Protein AF-A0A947YYZ2-F1 (afdb_monomer)

Radius of gyration: 17.42 Å; Cα contacts (8 Å, |Δi|>4): 238; chains: 1; bounding box: 52×30×47 Å

Secondary structure (DSSP, 8-state):
----PPPTTS-TT-B------TTHHHHHHHHHHHHHHTT-B-SSB---B-S-GGGHHHHHHHHHHS-HHHHHHHHHSS-HHHHHHHHHTT----EE-TTS-EE-SS--TTSSS--STT-GGGSS--EEE-TTS-EEEGGGTTSSS--STT-GGGSSPPPBP-B----

Solvent-accessible surface area (backbone atoms only — not comparable to full-atom values): 10103 Å² total; per-residue (Å²): 136,82,83,62,82,75,63,84,85,76,56,82,79,63,46,53,28,44,80,87,53,84,71,67,43,56,32,42,49,47,42,44,52,50,35,52,76,56,60,27,48,47,86,59,50,69,34,73,37,49,96,66,70,48,46,52,60,52,51,21,57,46,57,66,71,51,51,62,67,56,50,47,46,54,77,63,63,82,56,74,67,58,58,48,50,64,52,48,69,77,42,68,40,80,42,75,35,85,88,70,49,73,40,84,47,62,49,53,60,58,71,86,50,76,77,37,98,82,33,53,35,56,70,81,59,67,65,36,76,27,85,88,71,48,75,46,56,42,79,43,38,25,65,84,51,70,72,34,96,80,34,48,36,56,52,90,54,62,63,61,27,47,84,46,60,83,132

Structure (mmCIF, N/CA/C/O backbone):
data_AF-A0A947YYZ2-F1
#
_entry.id   AF-A0A947YYZ2-F1
#
loop_
_atom_site.group_PDB
_atom_site.id
_atom_site.type_symbol
_atom_site.label_atom_id
_atom_site.label_alt_id
_atom_site.label_comp_id
_atom_site.label_asym_id
_atom_site.label_entity_id
_atom_site.label_seq_id
_atom_site.pdbx_PDB_ins_code
_atom_site.Cartn_x
_atom_site.Cartn_y
_atom_site.Cartn_z
_atom_site.occupancy
_atom_site.B_iso_or_equiv
_atom_site.auth_seq_id
_atom_site.auth_comp_id
_atom_site.auth_asym_id
_atom_site.auth_atom_id
_atom_site.pdbx_PDB_model_num
ATOM 1 N N . MET A 1 1 ? -27.523 6.855 19.153 1.00 37.84 1 MET A N 1
ATOM 2 C CA . MET A 1 1 ? -26.202 6.516 18.591 1.00 37.84 1 MET A CA 1
ATOM 3 C C . MET A 1 1 ? -26.013 7.399 17.366 1.00 37.84 1 MET A C 1
ATOM 5 O O . MET A 1 1 ? -26.728 7.208 16.392 1.00 37.84 1 MET A O 1
ATOM 9 N N . MET A 1 2 ? -25.226 8.472 17.473 1.00 34.66 2 MET A N 1
ATOM 10 C CA . MET A 1 2 ? -25.031 9.441 16.383 1.00 34.66 2 MET A CA 1
ATOM 11 C C . MET A 1 2 ? -23.745 9.082 15.647 1.00 34.66 2 MET A C 1
ATOM 13 O O . MET A 1 2 ? -22.663 9.291 16.179 1.00 34.66 2 MET A O 1
ATOM 17 N N . ILE A 1 3 ? -23.875 8.544 14.436 1.00 39.69 3 ILE A N 1
ATOM 18 C CA . ILE A 1 3 ? -22.752 8.374 13.510 1.00 39.69 3 ILE A CA 1
ATOM 19 C C . ILE A 1 3 ? -22.353 9.781 13.054 1.00 39.69 3 ILE A C 1
ATOM 21 O O . ILE A 1 3 ? -23.167 10.488 12.454 1.00 39.69 3 ILE A O 1
ATOM 25 N N . ARG A 1 4 ? -21.140 10.229 13.392 1.00 45.69 4 ARG A N 1
ATOM 26 C CA . ARG A 1 4 ? -20.596 11.499 12.899 1.00 45.69 4 ARG A CA 1
ATOM 27 C C . ARG A 1 4 ? -19.742 11.219 11.669 1.00 45.69 4 ARG A C 1
ATOM 29 O O . ARG A 1 4 ? -18.655 10.673 11.786 1.00 45.69 4 ARG A O 1
ATOM 36 N N . PHE A 1 5 ? -20.239 11.609 10.500 1.00 43.00 5 PHE A N 1
ATOM 37 C CA . PHE A 1 5 ? -19.424 11.696 9.292 1.00 43.00 5 PHE A CA 1
ATOM 38 C C . PHE A 1 5 ? -18.547 12.950 9.415 1.00 43.00 5 PHE A C 1
ATOM 40 O O . PHE A 1 5 ? -19.078 14.057 9.543 1.00 43.00 5 PHE A O 1
ATOM 47 N N . LEU A 1 6 ? -17.223 12.787 9.471 1.00 40.38 6 LEU A N 1
ATOM 48 C CA . LEU A 1 6 ? -16.291 13.917 9.461 1.00 40.38 6 LEU A CA 1
ATOM 49 C C . LEU A 1 6 ? -16.368 14.641 8.110 1.00 40.38 6 LEU A C 1
ATOM 51 O O . LEU A 1 6 ? -16.645 14.034 7.076 1.00 40.38 6 LEU A O 1
ATOM 55 N N . SER A 1 7 ? -16.159 15.959 8.129 1.00 38.50 7 SER A N 1
ATOM 56 C CA . SER A 1 7 ? -16.089 16.758 6.908 1.00 38.50 7 SER A CA 1
ATOM 57 C C . SER A 1 7 ? -14.930 16.278 6.031 1.00 38.50 7 SER A C 1
ATOM 59 O O . SER A 1 7 ? -13.889 15.856 6.533 1.00 38.50 7 SER A O 1
ATOM 61 N N . ALA A 1 8 ? -15.112 16.387 4.714 1.00 37.91 8 ALA A N 1
ATOM 62 C CA . ALA A 1 8 ? -14.229 15.891 3.652 1.00 37.91 8 ALA A CA 1
ATOM 63 C C . ALA A 1 8 ? -12.739 16.308 3.731 1.00 37.91 8 ALA A C 1
ATOM 65 O O . ALA A 1 8 ? -11.938 15.849 2.931 1.00 37.91 8 ALA A O 1
ATOM 66 N N . LEU A 1 9 ? -12.358 17.158 4.688 1.00 33.00 9 LEU A N 1
ATOM 67 C CA . LEU A 1 9 ? -10.995 17.637 4.928 1.00 33.00 9 LEU A CA 1
ATOM 68 C C . LEU A 1 9 ? -10.143 16.714 5.821 1.00 33.00 9 LEU A C 1
ATOM 70 O O . LEU A 1 9 ? -8.933 16.897 5.868 1.00 33.00 9 LEU A O 1
ATOM 74 N N . VAL A 1 10 ? -10.741 15.739 6.519 1.00 41.91 10 VAL A N 1
ATOM 75 C CA . VAL A 1 10 ? -10.019 14.784 7.399 1.00 41.91 10 VAL A CA 1
ATOM 76 C C . VAL A 1 10 ? -9.731 13.447 6.688 1.00 41.91 10 VAL A C 1
ATOM 78 O O . VAL A 1 10 ? -8.985 12.615 7.189 1.00 41.91 10 VAL A O 1
ATOM 81 N N . ILE A 1 11 ? -10.294 13.255 5.490 1.00 40.91 11 ILE A N 1
ATOM 82 C CA . ILE A 1 11 ? -10.249 12.012 4.694 1.00 40.91 11 ILE A CA 1
ATOM 83 C C . ILE A 1 11 ? -8.913 11.851 3.933 1.00 40.91 11 ILE A C 1
ATOM 85 O O . ILE A 1 11 ? -8.695 10.863 3.247 1.00 40.91 11 ILE A O 1
ATOM 89 N N . SER A 1 12 ? -7.969 12.784 4.053 1.00 41.81 12 SER A N 1
ATOM 90 C CA . SER A 1 12 ? -6.846 12.870 3.108 1.00 41.81 12 SER A CA 1
ATOM 91 C C . SER A 1 12 ? -5.711 11.848 3.264 1.00 41.81 12 SER A C 1
ATOM 93 O O . SER A 1 12 ? -4.685 12.045 2.625 1.00 41.81 12 SER A O 1
ATOM 95 N N . ILE A 1 13 ? -5.810 10.788 4.079 1.00 44.69 13 ILE A N 1
ATOM 96 C CA . ILE A 1 13 ? -4.673 9.846 4.225 1.00 44.69 13 ILE A CA 1
ATOM 97 C C . ILE A 1 13 ? -5.056 8.360 4.233 1.00 44.69 13 ILE A C 1
ATOM 99 O O . ILE A 1 13 ? -4.205 7.502 4.432 1.00 44.69 13 ILE A O 1
ATOM 103 N N . ILE A 1 14 ? -6.315 8.014 3.978 1.00 42.38 14 ILE A N 1
ATOM 104 C CA . ILE A 1 14 ? -6.650 6.632 3.630 1.00 42.38 14 ILE A CA 1
ATOM 105 C C . ILE A 1 14 ? -7.642 6.707 2.481 1.00 42.38 14 ILE A C 1
ATOM 107 O O . ILE A 1 14 ? -8.853 6.596 2.670 1.00 42.38 14 ILE A O 1
ATOM 111 N N . PHE A 1 15 ? -7.116 6.964 1.283 1.00 37.69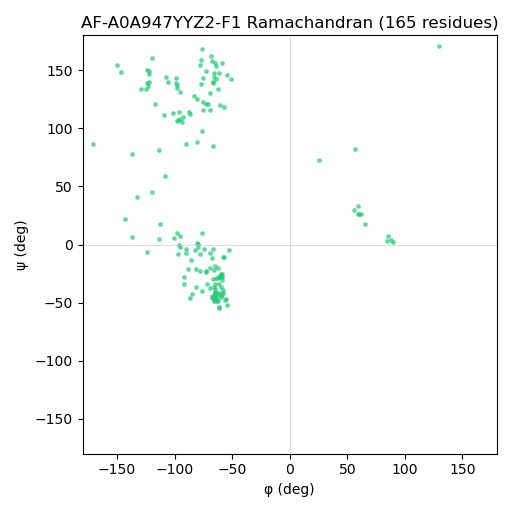 15 PHE A N 1
ATOM 112 C CA . PHE A 1 15 ? -7.830 6.524 0.098 1.00 37.69 15 PHE A CA 1
ATOM 113 C C . PHE A 1 15 ? -7.853 5.001 0.166 1.00 37.69 15 PHE A C 1
ATOM 115 O O . PHE A 1 15 ? -6.940 4.368 0.688 1.00 37.69 15 PHE A O 1
ATOM 122 N N . ILE A 1 16 ? -8.951 4.409 -0.246 1.00 44.16 16 ILE A N 1
ATOM 123 C CA . ILE A 1 16 ? -9.093 2.965 -0.329 1.00 44.16 16 ILE A CA 1
ATOM 124 C C . ILE A 1 16 ? -9.002 2.719 -1.844 1.00 44.16 16 ILE A C 1
ATOM 126 O O . ILE A 1 16 ? -9.399 3.577 -2.625 1.00 44.16 16 ILE A O 1
ATOM 130 N N . SER A 1 17 ? -8.329 1.673 -2.303 1.00 47.53 17 SER A N 1
ATOM 131 C CA . SER A 1 17 ? -8.218 1.301 -3.728 1.00 47.53 17 SER A CA 1
ATOM 132 C C . SER A 1 17 ? -8.073 -0.203 -3.834 1.00 47.53 17 SER A C 1
ATOM 134 O O . SER A 1 17 ? -7.668 -0.840 -2.874 1.00 47.53 17 SER A O 1
ATOM 136 N N . GLY A 1 18 ? -8.465 -0.802 -4.955 1.00 43.75 18 GLY A N 1
ATOM 137 C CA . GLY A 1 18 ? -8.527 -2.257 -5.080 1.00 43.75 18 GLY A CA 1
ATOM 138 C C . GLY A 1 18 ? -7.210 -2.973 -4.798 1.00 43.75 18 GLY A C 1
ATOM 139 O O . GLY A 1 18 ? -6.244 -2.793 -5.522 1.00 43.75 18 GLY A O 1
ATOM 140 N N . CYS A 1 19 ? -7.178 -3.834 -3.777 1.00 46.00 19 CYS A N 1
ATOM 141 C CA . CYS A 1 19 ? -6.057 -4.746 -3.553 1.00 46.00 19 CYS A CA 1
ATOM 142 C C . CYS A 1 19 ? -6.240 -6.042 -4.353 1.00 46.00 19 CYS A C 1
ATOM 144 O O . CYS A 1 19 ? -7.065 -6.878 -3.978 1.00 46.00 19 CYS A O 1
ATOM 146 N N . GLU A 1 20 ? -5.398 -6.279 -5.361 1.00 46.19 20 GLU A N 1
ATOM 147 C CA . GLU A 1 20 ? -5.325 -7.586 -6.033 1.00 46.19 20 GLU A CA 1
ATOM 148 C C . GLU A 1 20 ? -3.896 -8.135 -6.228 1.00 46.19 20 GLU A C 1
ATOM 150 O O . GLU A 1 20 ? -3.597 -8.790 -7.221 1.00 46.19 20 GLU A O 1
ATOM 155 N N . THR A 1 21 ? -3.010 -7.984 -5.230 1.00 48.16 21 THR A N 1
ATOM 156 C CA . THR A 1 21 ? -1.815 -8.850 -5.116 1.00 48.16 21 THR A CA 1
ATOM 157 C C . THR A 1 21 ? -1.745 -9.598 -3.783 1.00 48.16 21 THR A C 1
ATOM 159 O O . THR A 1 21 ? -2.097 -9.091 -2.717 1.00 48.16 21 THR A O 1
ATOM 162 N N . ALA A 1 22 ? -1.328 -10.865 -3.854 1.00 39.88 22 ALA A N 1
ATOM 163 C CA . ALA A 1 22 ? -1.387 -11.833 -2.757 1.00 39.88 22 ALA A CA 1
ATOM 164 C C . ALA A 1 22 ? -0.425 -11.537 -1.585 1.00 39.88 22 ALA A C 1
ATOM 166 O O . ALA A 1 22 ? -0.665 -12.026 -0.481 1.00 39.88 22 ALA A O 1
ATOM 167 N N . GLU A 1 23 ? 0.625 -10.735 -1.793 1.00 40.31 23 GLU A N 1
ATOM 168 C CA . GLU A 1 23 ? 1.617 -10.390 -0.758 1.00 40.31 23 GLU A CA 1
ATOM 169 C C . GLU A 1 23 ? 1.182 -9.175 0.081 1.00 40.31 23 GLU A C 1
ATOM 171 O O . GLU A 1 23 ? 1.112 -9.278 1.308 1.00 40.31 23 GLU A O 1
ATOM 176 N N . LYS A 1 24 ? 0.707 -8.090 -0.553 1.00 50.00 24 LYS A N 1
ATOM 177 C CA . LYS A 1 24 ? 0.120 -6.915 0.136 1.00 50.00 24 LYS A CA 1
ATOM 178 C C . LYS A 1 24 ? -1.184 -7.233 0.878 1.00 50.00 24 LYS A C 1
ATOM 180 O O . LYS A 1 24 ? -1.586 -6.536 1.811 1.00 50.00 24 LYS A O 1
ATOM 185 N N . GLN A 1 25 ? -1.826 -8.347 0.521 1.00 54.84 25 GLN A N 1
ATOM 186 C CA . GLN A 1 25 ? -2.989 -8.875 1.228 1.00 54.84 25 GLN A CA 1
ATOM 187 C C . GLN A 1 25 ? -2.699 -9.268 2.683 1.00 54.84 25 GLN A C 1
ATOM 189 O O . GLN A 1 25 ? -3.623 -9.195 3.485 1.00 54.84 25 GLN A O 1
ATOM 194 N N . SER A 1 26 ? -1.482 -9.671 3.067 1.00 60.38 26 SER A N 1
ATOM 195 C CA . SER A 1 26 ? -1.198 -10.073 4.459 1.00 60.38 26 SER A CA 1
ATOM 196 C C . SER A 1 26 ? -1.426 -8.914 5.438 1.00 60.38 26 SER A C 1
ATOM 198 O O . SER A 1 26 ? -2.237 -9.006 6.367 1.00 60.38 26 SER A O 1
ATOM 200 N N . SER A 1 27 ? -0.767 -7.790 5.174 1.00 69.38 27 SER A N 1
ATOM 201 C CA . SER A 1 27 ? -0.751 -6.616 6.046 1.00 69.38 27 SER A CA 1
ATOM 202 C C . SER A 1 27 ? -2.050 -5.822 5.966 1.00 69.38 27 SER A C 1
ATOM 204 O O . SER A 1 27 ? -2.617 -5.476 7.006 1.00 69.38 27 SER A O 1
ATOM 206 N N . CYS A 1 28 ? -2.622 -5.669 4.766 1.00 70.06 28 CYS A N 1
ATOM 207 C CA . CYS A 1 28 ? -3.964 -5.106 4.603 1.00 70.06 28 CYS A CA 1
ATOM 208 C C . CYS A 1 28 ? -5.033 -5.926 5.341 1.00 70.06 28 CYS A C 1
ATOM 210 O O . CYS A 1 28 ? -5.837 -5.343 6.067 1.00 70.06 28 CY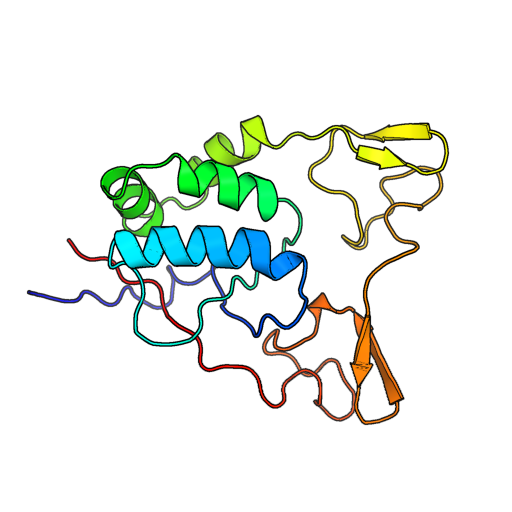S A O 1
ATOM 212 N N . ARG A 1 29 ? -5.021 -7.268 5.248 1.00 73.56 29 ARG A N 1
ATOM 213 C CA . ARG A 1 29 ? -5.971 -8.125 5.992 1.00 73.56 29 ARG A CA 1
ATOM 214 C C . ARG A 1 29 ? -5.772 -8.024 7.501 1.00 73.56 29 ARG A C 1
ATOM 216 O O . ARG A 1 29 ? -6.738 -8.128 8.257 1.00 73.56 29 ARG A O 1
ATOM 223 N N . LYS A 1 30 ? -4.531 -7.841 7.957 1.00 77.81 30 LYS A N 1
ATOM 224 C CA . LYS A 1 30 ? -4.218 -7.669 9.379 1.00 77.81 30 LYS A CA 1
ATOM 225 C C . LYS A 1 30 ? -4.818 -6.368 9.917 1.00 77.81 30 LYS A C 1
ATOM 227 O O . LYS A 1 30 ? -5.516 -6.394 10.933 1.00 77.81 30 LYS A O 1
ATOM 232 N N . ILE A 1 31 ? -4.635 -5.265 9.189 1.00 77.06 31 ILE A N 1
ATOM 233 C CA . ILE A 1 31 ? -5.234 -3.963 9.514 1.00 77.06 31 ILE A CA 1
ATOM 234 C C . ILE A 1 31 ? -6.762 -4.039 9.437 1.00 77.06 31 ILE A C 1
ATOM 236 O O . ILE A 1 31 ? -7.447 -3.629 10.375 1.00 77.06 31 ILE A O 1
ATOM 240 N N . GLU A 1 32 ? -7.304 -4.630 8.372 1.00 78.88 32 GLU A N 1
ATOM 241 C CA . GLU A 1 32 ? -8.741 -4.841 8.199 1.00 78.88 32 GLU A CA 1
ATOM 242 C C . GLU A 1 32 ? -9.343 -5.588 9.392 1.00 78.88 32 GLU A C 1
ATOM 244 O O . GLU A 1 32 ? -10.312 -5.126 9.996 1.00 78.88 32 GLU A O 1
ATOM 249 N N . SER A 1 33 ? -8.755 -6.731 9.754 1.00 83.38 33 SER A N 1
ATOM 250 C CA . SER A 1 33 ? -9.204 -7.560 10.872 1.00 83.38 33 SER A CA 1
ATOM 251 C C . SER A 1 33 ? -9.263 -6.749 12.167 1.00 83.38 33 SER A C 1
ATOM 253 O O . SER A 1 33 ? -10.285 -6.754 12.862 1.00 83.38 33 SER A O 1
ATOM 255 N N . LYS A 1 34 ? -8.211 -5.972 12.454 1.00 87.12 34 LYS A N 1
ATOM 256 C CA . LYS A 1 34 ? -8.142 -5.117 13.642 1.00 87.12 34 LYS A CA 1
ATOM 257 C C . LYS A 1 34 ? -9.234 -4.047 13.647 1.00 87.12 34 LYS A C 1
ATOM 259 O O . LYS A 1 34 ? -9.954 -3.907 14.638 1.00 87.12 34 LYS A O 1
ATOM 264 N N . LEU A 1 35 ? -9.397 -3.325 12.540 1.00 83.38 35 LEU A N 1
ATOM 265 C CA . LEU A 1 35 ? -10.395 -2.262 12.426 1.00 83.38 35 LEU A CA 1
ATOM 266 C C . LEU A 1 35 ? -11.829 -2.809 12.487 1.00 83.38 35 LEU A C 1
ATOM 268 O O . LEU A 1 35 ? -12.692 -2.188 13.113 1.00 83.38 35 LEU A O 1
ATOM 272 N N . ARG A 1 36 ? -12.091 -3.995 11.918 1.00 86.12 36 ARG A N 1
ATOM 273 C CA . ARG A 1 36 ? -13.391 -4.679 12.042 1.00 86.12 36 ARG A CA 1
ATOM 274 C C . ARG A 1 36 ? -13.681 -5.096 13.482 1.00 86.12 36 ARG A C 1
ATOM 276 O O . ARG A 1 36 ? -14.795 -4.868 13.946 1.00 86.12 36 ARG A O 1
ATOM 283 N N . VAL A 1 37 ? -12.697 -5.630 14.212 1.00 90.69 37 VAL A N 1
ATOM 284 C CA . VAL A 1 37 ? -12.837 -5.945 15.650 1.00 90.69 37 VAL A CA 1
ATOM 285 C C . VAL A 1 37 ? -13.172 -4.692 16.464 1.00 90.69 37 VAL A C 1
ATOM 287 O O . VAL A 1 37 ? -13.991 -4.754 17.382 1.00 90.69 37 VAL A O 1
ATOM 290 N N . CYS A 1 38 ? -12.603 -3.544 16.097 1.00 85.94 38 CYS A N 1
ATOM 291 C CA . CYS A 1 38 ? -12.909 -2.263 16.729 1.00 85.94 38 CYS A CA 1
ATOM 292 C C . CYS A 1 38 ? -14.214 -1.610 16.224 1.00 85.94 38 CYS A C 1
ATOM 294 O O . CYS A 1 38 ? -14.564 -0.530 16.692 1.00 85.94 38 CYS A O 1
ATOM 296 N N . ASN A 1 39 ? -14.960 -2.251 15.310 1.00 87.25 39 ASN A N 1
ATOM 297 C CA . ASN A 1 39 ? -16.152 -1.709 14.639 1.00 87.25 39 ASN A CA 1
ATOM 298 C C . ASN A 1 39 ? -15.902 -0.377 13.906 1.00 87.25 39 ASN A C 1
ATOM 300 O O . ASN A 1 39 ? -16.800 0.446 13.769 1.00 87.25 39 ASN A O 1
ATOM 304 N N . MET A 1 40 ? -14.682 -0.166 13.417 1.00 82.69 40 MET A N 1
ATOM 305 C CA . MET A 1 40 ? -14.263 1.082 12.777 1.00 82.69 40 MET A CA 1
ATOM 306 C C . MET A 1 40 ? -14.387 1.049 11.248 1.00 82.69 40 MET A C 1
ATOM 308 O O . MET A 1 40 ? -13.952 1.986 10.590 1.00 82.69 40 MET A O 1
ATOM 312 N N . LEU A 1 41 ? -14.983 0.003 10.664 1.00 78.12 41 LEU A N 1
ATOM 313 C CA . LEU A 1 41 ? -15.197 -0.119 9.218 1.00 78.12 41 LEU A CA 1
ATOM 314 C C . LEU A 1 41 ? -16.667 -0.333 8.877 1.00 78.12 41 LEU A C 1
ATOM 316 O O . LEU A 1 41 ? -17.358 -1.137 9.508 1.00 78.12 41 LEU A O 1
ATOM 320 N N . THR A 1 42 ? -17.127 0.338 7.823 1.00 77.50 42 THR A N 1
ATOM 321 C CA . THR A 1 42 ? -18.400 -0.008 7.182 1.00 77.50 42 THR A CA 1
ATOM 322 C C . THR A 1 42 ? -18.311 -1.369 6.473 1.00 77.50 42 THR A C 1
ATOM 324 O O . THR A 1 42 ? -17.213 -1.853 6.177 1.00 77.50 42 THR A O 1
ATOM 327 N N . PRO A 1 43 ? -19.453 -2.007 6.151 1.00 77.06 43 PRO A N 1
ATOM 328 C CA . PRO A 1 43 ? -19.470 -3.089 5.169 1.00 77.06 43 PRO A CA 1
ATOM 329 C C . PRO A 1 43 ? -18.844 -2.633 3.840 1.00 77.06 43 PRO A C 1
ATOM 331 O O . PRO A 1 43 ? -18.993 -1.467 3.468 1.00 77.06 43 PRO A O 1
ATOM 334 N N . GLY A 1 44 ? -18.161 -3.545 3.148 1.00 68.75 44 GLY A N 1
ATOM 335 C CA . GLY A 1 44 ? -17.357 -3.266 1.951 1.00 68.75 44 GLY A CA 1
ATOM 336 C C . GLY A 1 44 ? -15.956 -3.864 2.071 1.00 68.75 44 GLY A C 1
ATOM 337 O O . GLY A 1 44 ? -15.580 -4.322 3.157 1.00 68.75 44 GLY A O 1
ATOM 338 N N . ASP A 1 45 ? -15.203 -3.849 0.979 1.00 68.44 45 ASP A N 1
ATOM 339 C CA . ASP A 1 45 ? -13.827 -4.340 0.934 1.00 68.44 45 ASP A CA 1
ATOM 340 C C . ASP A 1 45 ? -12.881 -3.251 1.439 1.00 68.44 45 ASP A C 1
ATOM 342 O O . ASP A 1 45 ? -12.945 -2.100 1.009 1.00 68.44 45 ASP A O 1
ATOM 346 N N . PHE A 1 46 ? -12.034 -3.587 2.408 1.00 67.56 46 PHE A N 1
ATOM 347 C CA . PHE A 1 46 ? -11.055 -2.650 2.945 1.00 67.56 46 PHE A CA 1
ATOM 348 C C . PHE A 1 46 ? -9.717 -2.841 2.253 1.00 67.56 46 PHE A C 1
ATOM 350 O O . PHE A 1 46 ? -9.193 -3.951 2.173 1.00 67.56 46 PHE A O 1
ATOM 357 N N . CYS A 1 47 ? -9.142 -1.736 1.815 1.00 59.84 47 CYS A N 1
ATOM 358 C CA . CYS A 1 47 ? -7.833 -1.681 1.198 1.00 59.84 47 CYS A CA 1
ATOM 359 C C . CYS A 1 47 ? -7.186 -0.349 1.575 1.00 59.84 47 CYS A C 1
ATOM 361 O O . CYS A 1 47 ? -7.880 0.639 1.773 1.00 59.84 47 CYS A O 1
ATOM 363 N N . LEU A 1 48 ? -5.871 -0.293 1.699 1.00 58.50 48 LEU A N 1
ATOM 364 C CA . LEU A 1 48 ? -5.186 0.974 1.916 1.00 58.50 48 LEU A CA 1
ATOM 365 C C . LEU A 1 48 ? -4.586 1.406 0.578 1.00 58.50 48 LEU A C 1
ATOM 367 O O . LEU A 1 48 ? -3.692 0.735 0.078 1.00 58.50 48 LEU A O 1
ATOM 371 N N . ASN A 1 49 ? -5.079 2.503 0.002 1.00 49.09 49 ASN A N 1
ATOM 372 C CA . ASN A 1 49 ? -4.332 3.268 -0.989 1.00 49.09 49 ASN A CA 1
ATOM 373 C C . ASN A 1 49 ? -3.362 4.152 -0.205 1.00 49.09 49 ASN A C 1
ATOM 375 O O . ASN A 1 49 ? -3.689 5.261 0.235 1.00 49.09 49 ASN A O 1
ATOM 379 N N . LEU A 1 50 ? -2.191 3.595 0.066 1.00 50.03 50 LEU A N 1
ATOM 380 C CA . LEU A 1 50 ? -1.061 4.399 0.474 1.00 50.03 50 LEU A CA 1
ATOM 381 C C . LEU A 1 50 ? -0.300 4.709 -0.812 1.00 50.03 50 LEU A C 1
ATOM 383 O O . LEU A 1 50 ? 0.399 3.851 -1.333 1.00 50.03 50 LEU A O 1
ATOM 387 N N . ASN A 1 51 ? -0.415 5.951 -1.290 1.00 42.72 51 ASN A N 1
ATOM 388 C CA . ASN A 1 51 ? 0.533 6.523 -2.257 1.00 42.72 51 ASN A CA 1
ATOM 389 C C . ASN A 1 51 ? 1.988 6.487 -1.729 1.00 42.72 51 ASN A C 1
ATOM 391 O O . ASN A 1 51 ? 2.914 6.744 -2.483 1.00 42.72 51 ASN A O 1
ATOM 395 N N . ASP A 1 52 ? 2.165 6.166 -0.442 1.00 47.69 52 ASP A N 1
ATOM 396 C CA . ASP A 1 52 ? 3.416 5.842 0.234 1.00 47.69 52 ASP A CA 1
ATOM 397 C C . ASP A 1 52 ? 3.376 4.358 0.656 1.00 47.69 52 ASP A C 1
ATOM 399 O O . ASP A 1 52 ? 3.048 4.020 1.798 1.00 47.69 52 ASP A O 1
ATOM 403 N N . ASP A 1 53 ? 3.676 3.460 -0.280 1.00 55.59 53 ASP A N 1
ATOM 404 C CA . ASP A 1 53 ? 3.698 1.985 -0.136 1.00 55.59 53 ASP A CA 1
ATOM 405 C C . ASP A 1 53 ? 4.660 1.482 0.976 1.00 55.59 53 ASP A C 1
ATOM 407 O O . ASP A 1 53 ? 4.595 0.353 1.456 1.00 55.59 53 ASP A O 1
ATOM 411 N N . VAL A 1 54 ? 5.481 2.394 1.482 1.00 52.72 54 VAL A N 1
ATOM 412 C CA . VAL A 1 54 ? 6.824 2.191 2.023 1.00 52.72 54 VAL A CA 1
ATOM 413 C C . VAL A 1 54 ? 6.861 1.704 3.491 1.00 52.72 54 VAL A C 1
ATOM 415 O O . VAL A 1 54 ? 7.899 1.425 4.077 1.00 52.72 54 VAL A O 1
ATOM 418 N N . THR A 1 55 ? 5.726 1.585 4.187 1.00 58.41 55 THR A N 1
ATOM 419 C CA . THR A 1 55 ? 5.719 1.044 5.573 1.00 58.41 55 THR A CA 1
ATOM 420 C C . THR A 1 55 ? 4.506 0.189 5.895 1.00 58.41 55 THR A C 1
ATOM 422 O O . THR A 1 55 ? 4.164 0.025 7.069 1.00 58.41 55 THR A O 1
ATOM 425 N N . LEU A 1 56 ? 3.834 -0.366 4.884 1.00 67.75 56 LEU A N 1
ATOM 426 C CA . LEU A 1 56 ? 2.559 -1.061 5.062 1.00 67.75 56 LEU A CA 1
ATOM 427 C C . LEU A 1 56 ? 2.651 -2.234 6.055 1.00 67.75 56 LEU A C 1
ATOM 429 O O . LEU A 1 56 ? 1.787 -2.372 6.923 1.00 67.75 56 LEU A O 1
ATOM 433 N N . ASP A 1 57 ? 3.722 -3.026 5.993 1.00 69.62 57 ASP A N 1
ATOM 434 C CA . ASP A 1 57 ? 3.935 -4.164 6.895 1.00 69.62 57 ASP A CA 1
ATOM 435 C C . ASP A 1 57 ? 4.174 -3.717 8.339 1.00 69.62 57 ASP A C 1
ATOM 437 O O . ASP A 1 57 ? 3.537 -4.206 9.275 1.00 69.62 57 ASP A O 1
ATOM 441 N N . CYS A 1 58 ? 5.033 -2.719 8.532 1.00 70.12 58 CYS A N 1
ATOM 442 C CA . CYS A 1 58 ? 5.325 -2.200 9.861 1.00 70.12 58 CYS A CA 1
ATOM 443 C C . CYS A 1 58 ? 4.131 -1.441 10.458 1.00 70.12 58 CYS A C 1
ATOM 445 O O . CYS A 1 58 ? 3.806 -1.587 11.639 1.00 70.12 58 CYS A O 1
ATOM 447 N N . THR A 1 59 ? 3.408 -0.701 9.621 1.00 72.06 59 THR A N 1
ATOM 448 C CA . THR A 1 59 ? 2.150 -0.047 9.975 1.00 72.06 59 THR A CA 1
ATOM 449 C C . THR A 1 59 ? 1.117 -1.089 10.396 1.00 72.06 59 THR A C 1
ATOM 451 O O . THR A 1 59 ? 0.451 -0.909 11.415 1.00 72.06 59 THR A O 1
ATOM 454 N N . ALA A 1 60 ? 1.027 -2.224 9.695 1.00 75.19 60 ALA A N 1
ATOM 455 C CA . ALA A 1 60 ? 0.150 -3.325 10.078 1.00 75.19 60 ALA A CA 1
ATOM 456 C C . ALA A 1 60 ? 0.546 -3.972 11.412 1.00 75.19 60 ALA A C 1
ATOM 458 O O . ALA A 1 60 ? -0.327 -4.259 12.235 1.00 75.19 60 ALA A O 1
ATOM 459 N N . GLU A 1 61 ? 1.839 -4.186 11.667 1.00 77.19 61 GLU A N 1
ATOM 460 C CA . GLU A 1 61 ? 2.315 -4.699 12.958 1.00 77.19 61 GLU A CA 1
ATOM 461 C C . GLU A 1 61 ? 2.069 -3.737 14.120 1.00 77.19 61 GLU A C 1
ATOM 463 O O . GLU A 1 61 ? 1.694 -4.155 15.217 1.00 77.19 61 GLU A O 1
ATOM 468 N N . CYS A 1 62 ? 2.278 -2.451 13.885 1.00 77.00 62 CYS A N 1
ATOM 469 C CA . CYS A 1 62 ? 2.037 -1.397 14.851 1.00 77.00 62 CYS A CA 1
ATOM 470 C C . CYS A 1 62 ? 0.537 -1.267 15.170 1.00 77.00 62 CYS A C 1
ATOM 472 O O . CYS A 1 62 ? 0.157 -1.318 16.342 1.00 77.00 62 CYS A O 1
ATOM 474 N N . ILE A 1 63 ? -0.332 -1.215 14.151 1.00 78.31 63 ILE A N 1
ATOM 475 C CA . ILE A 1 63 ? -1.798 -1.174 14.311 1.00 78.31 63 ILE A CA 1
AT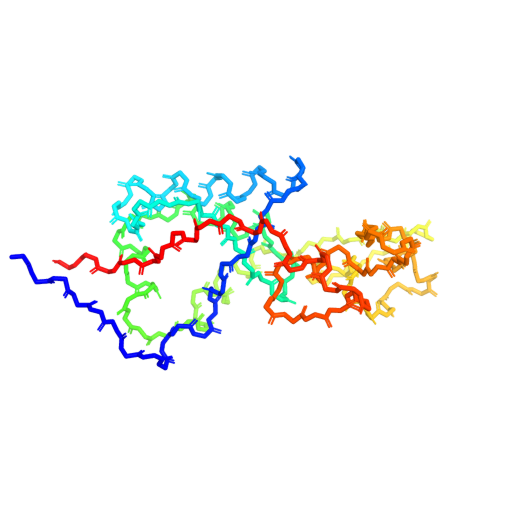OM 476 C C . ILE A 1 63 ? -2.313 -2.394 15.085 1.00 78.31 63 ILE A C 1
ATOM 478 O O . ILE A 1 63 ? -3.196 -2.265 15.938 1.00 78.31 63 ILE A O 1
ATOM 482 N N . ASP A 1 64 ? -1.750 -3.576 14.835 1.00 83.06 64 ASP A N 1
ATOM 483 C CA . ASP A 1 64 ? -2.125 -4.804 15.541 1.00 83.06 64 ASP A CA 1
ATOM 484 C C . ASP A 1 64 ? -1.859 -4.721 17.056 1.00 83.06 64 ASP A C 1
ATOM 486 O O . ASP A 1 64 ? -2.655 -5.227 17.856 1.00 83.06 64 ASP A O 1
ATOM 490 N N . LYS A 1 65 ? -0.802 -4.005 17.467 1.00 84.38 65 LYS A N 1
ATOM 491 C CA . LYS A 1 65 ? -0.431 -3.806 18.880 1.00 84.38 65 LYS A CA 1
ATOM 492 C C . LYS A 1 65 ? -1.289 -2.764 19.608 1.00 84.38 65 LYS A C 1
ATOM 494 O O . LYS A 1 65 ? -1.392 -2.840 20.831 1.00 84.38 65 LYS A O 1
ATOM 499 N N . LEU A 1 66 ? -1.921 -1.830 18.898 1.00 80.44 66 LEU A N 1
ATOM 500 C CA . LEU A 1 66 ? -2.737 -0.773 19.508 1.00 80.44 66 LEU A CA 1
ATOM 501 C C . LEU A 1 66 ? -4.071 -1.304 20.058 1.00 80.44 66 LEU A C 1
ATOM 503 O O . LEU A 1 66 ? -4.673 -2.244 19.530 1.00 80.44 66 LEU A O 1
ATOM 507 N N . SER A 1 67 ? -4.581 -0.688 21.120 1.00 87.56 67 SER A N 1
ATOM 508 C CA . SER A 1 67 ? -5.951 -0.909 21.593 1.00 87.56 67 SER A CA 1
ATOM 509 C C . SER A 1 67 ? -6.970 -0.171 20.714 1.00 87.56 67 SER A C 1
ATOM 511 O O . SER A 1 67 ? -6.653 0.819 20.057 1.00 87.56 67 SER A O 1
ATOM 513 N N . CYS A 1 68 ? -8.239 -0.598 20.733 1.00 85.69 68 CYS A N 1
ATOM 514 C CA . CYS A 1 68 ? -9.294 0.117 20.000 1.00 85.69 68 CYS A CA 1
ATOM 515 C C . CYS A 1 68 ? -9.490 1.561 20.498 1.00 85.69 68 CYS A C 1
ATOM 517 O O . CYS A 1 68 ? -9.904 2.416 19.722 1.00 85.69 68 CYS A O 1
ATOM 519 N N . GLY A 1 69 ? -9.182 1.845 21.771 1.00 82.56 69 GLY A N 1
ATOM 520 C CA . GLY A 1 69 ? -9.226 3.205 22.317 1.00 82.56 69 GLY A CA 1
ATOM 521 C C . GLY A 1 69 ? -8.146 4.104 21.715 1.00 82.56 69 GLY A C 1
ATOM 522 O O . GLY A 1 69 ? -8.451 5.215 21.291 1.00 82.56 69 GLY A O 1
ATOM 523 N N . GLU A 1 70 ? -6.917 3.593 21.603 1.00 79.50 70 GLU A N 1
ATOM 524 C CA . GLU A 1 70 ? -5.799 4.292 20.954 1.00 79.50 70 GLU A CA 1
ATOM 525 C C . GLU A 1 70 ? -6.058 4.487 19.456 1.00 79.50 70 GLU A C 1
ATOM 527 O O . GLU A 1 70 ? -5.928 5.602 18.958 1.00 79.50 70 GLU A O 1
ATOM 532 N N . LEU A 1 71 ? -6.529 3.448 18.753 1.00 77.00 71 LEU A N 1
ATOM 533 C CA . LEU A 1 71 ? -6.913 3.550 17.338 1.00 77.00 71 LEU A CA 1
ATOM 534 C C . LEU A 1 71 ? -8.011 4.596 17.120 1.00 77.00 71 LEU A C 1
ATOM 536 O O . LEU A 1 71 ? -7.913 5.414 16.212 1.00 77.00 71 LEU A O 1
ATOM 540 N N . THR A 1 72 ? -9.029 4.619 17.983 1.00 76.44 72 THR A N 1
ATOM 541 C CA . THR A 1 72 ? -10.095 5.627 17.909 1.00 76.44 72 THR A CA 1
ATOM 542 C C . THR A 1 72 ? -9.540 7.025 18.148 1.00 76.44 72 THR A C 1
ATOM 544 O O . THR A 1 72 ? -9.902 7.951 17.432 1.00 76.44 72 THR A O 1
ATOM 547 N N . GLN A 1 73 ? -8.636 7.202 19.110 1.00 73.31 73 GLN A N 1
ATOM 548 C CA . GLN A 1 73 ? -8.005 8.495 19.349 1.00 73.31 73 GLN A CA 1
ATOM 549 C C . GLN A 1 73 ? -7.220 8.954 18.108 1.00 73.31 73 GLN A C 1
ATOM 551 O O . GLN A 1 73 ? -7.508 10.010 17.549 1.00 73.31 73 GLN A O 1
ATOM 556 N N . TYR A 1 74 ? -6.316 8.124 17.588 1.00 70.44 74 TYR A N 1
ATOM 557 C CA . TYR A 1 74 ? -5.474 8.484 16.444 1.00 70.44 74 TYR A CA 1
ATOM 558 C C . TYR A 1 74 ? -6.251 8.714 15.146 1.00 70.44 74 TYR A C 1
ATOM 560 O O . TYR A 1 74 ? -5.939 9.636 14.393 1.00 70.44 74 TYR A O 1
ATOM 568 N N . SER A 1 75 ? -7.289 7.919 14.890 1.00 67.69 75 SER A N 1
ATOM 569 C CA . SER A 1 75 ? -8.105 8.055 13.682 1.00 67.69 75 SER A CA 1
ATOM 570 C C . SER A 1 75 ? -9.175 9.147 13.771 1.00 67.69 75 SER A C 1
ATOM 572 O O . SER A 1 75 ? -9.646 9.605 12.731 1.00 67.69 75 SER A O 1
ATOM 574 N N . CYS A 1 76 ? -9.587 9.568 14.975 1.00 70.12 76 CYS A N 1
ATOM 575 C CA . CYS A 1 76 ? -10.794 10.387 15.150 1.00 70.12 76 CYS A CA 1
ATOM 576 C C . CYS A 1 76 ? -10.589 11.724 15.872 1.00 70.12 76 CYS A C 1
ATOM 578 O O . CYS A 1 76 ? -11.543 12.504 15.931 1.00 70.12 76 CYS A O 1
ATOM 580 N N . THR A 1 77 ? -9.401 12.020 16.418 1.00 61.75 77 THR A N 1
ATOM 581 C CA . THR A 1 77 ? -9.184 13.235 17.233 1.00 61.75 77 THR A CA 1
ATOM 582 C C . THR A 1 77 ? -8.250 14.274 16.616 1.00 61.75 77 THR A C 1
ATOM 584 O O . THR A 1 77 ? -7.821 15.165 17.336 1.00 61.75 77 THR A O 1
ATOM 587 N N . THR A 1 78 ? -7.997 14.201 15.302 1.00 57.59 78 THR A N 1
ATOM 588 C CA . THR A 1 78 ? -7.226 15.184 14.511 1.00 57.59 78 THR A CA 1
ATOM 589 C C . THR A 1 78 ? -5.808 15.426 15.031 1.00 57.59 78 THR A C 1
ATOM 591 O O . THR A 1 78 ? -5.593 16.382 15.755 1.0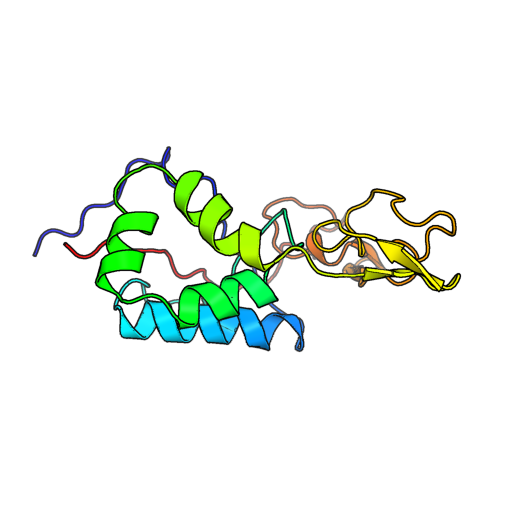0 57.59 78 THR A O 1
ATOM 594 N N . ASP A 1 79 ? -4.873 14.548 14.661 1.00 52.31 79 ASP A N 1
ATOM 595 C CA . ASP A 1 79 ? -3.475 14.872 14.316 1.00 52.31 79 ASP A CA 1
ATOM 596 C C . ASP A 1 79 ? -2.837 13.593 13.744 1.00 52.31 79 ASP A C 1
ATOM 598 O O . ASP A 1 79 ? -2.280 12.747 14.445 1.00 52.31 79 ASP A O 1
ATOM 602 N N . LEU A 1 80 ? -3.016 13.402 12.433 1.00 53.00 80 LEU A N 1
ATOM 603 C CA . LEU A 1 80 ? -2.576 12.203 11.708 1.00 53.00 80 LEU A CA 1
ATOM 604 C C . LEU A 1 80 ? -1.043 12.064 11.635 1.00 53.00 80 LEU A C 1
ATOM 606 O O . LEU A 1 80 ? -0.556 10.994 11.276 1.00 53.00 80 LEU A O 1
ATOM 610 N N . ASP A 1 81 ? -0.294 13.109 11.994 1.00 53.91 81 ASP A N 1
ATOM 611 C CA . ASP A 1 81 ? 1.169 13.144 11.896 1.00 53.91 81 ASP A CA 1
ATOM 612 C C . ASP A 1 81 ? 1.888 12.596 13.136 1.00 53.91 81 ASP A C 1
ATOM 614 O O . ASP A 1 81 ? 3.048 12.191 13.038 1.00 53.91 81 ASP A O 1
ATOM 618 N N . ASP A 1 82 ? 1.230 12.551 14.297 1.00 56.47 82 ASP A N 1
AT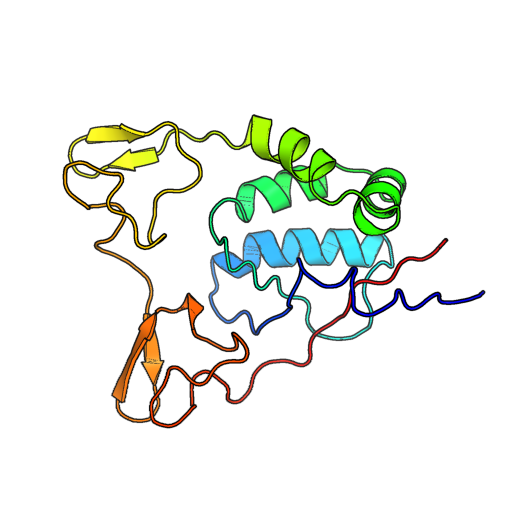OM 619 C CA . ASP A 1 82 ? 1.901 12.189 15.553 1.00 56.47 82 ASP A CA 1
ATOM 620 C C . ASP A 1 82 ? 1.970 10.675 15.765 1.00 56.47 82 ASP A C 1
ATOM 622 O O . ASP A 1 82 ? 3.022 10.142 16.120 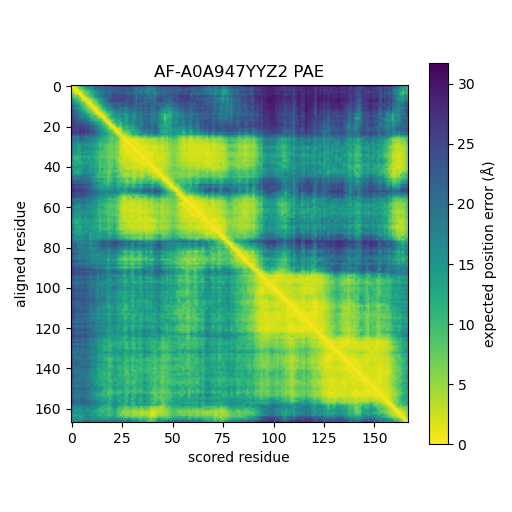1.00 56.47 82 ASP A O 1
ATOM 626 N N . TRP A 1 83 ? 0.888 9.950 15.471 1.00 60.19 83 TRP A N 1
ATOM 627 C CA . TRP A 1 83 ? 0.898 8.489 15.589 1.00 60.19 83 TRP A CA 1
ATOM 628 C C . TRP A 1 83 ? 1.741 7.840 14.489 1.00 60.19 83 TRP A C 1
ATOM 630 O O . TRP A 1 83 ? 2.421 6.854 14.759 1.00 60.19 83 TRP A O 1
ATOM 640 N N . LYS A 1 84 ? 1.767 8.432 13.281 1.00 58.94 84 LYS A N 1
ATOM 641 C CA . LYS A 1 84 ? 2.672 8.024 12.202 1.00 58.94 84 LYS A CA 1
ATOM 642 C C . LYS A 1 84 ? 4.121 8.081 12.672 1.00 58.94 84 LYS A C 1
ATOM 644 O O . LYS A 1 84 ? 4.822 7.099 12.517 1.00 58.94 84 LYS A O 1
ATOM 649 N N . LYS A 1 85 ? 4.571 9.164 13.313 1.00 61.06 85 LYS A N 1
ATOM 650 C CA . LYS A 1 85 ? 5.956 9.265 13.816 1.00 61.06 85 LYS A CA 1
ATOM 651 C C . LYS A 1 85 ? 6.291 8.212 14.871 1.00 61.06 85 LYS A C 1
ATOM 653 O O . LYS A 1 85 ? 7.361 7.619 14.794 1.00 61.06 85 LYS A O 1
ATOM 658 N N . GLU A 1 86 ? 5.396 7.954 15.823 1.00 67.19 86 GLU A N 1
ATOM 659 C CA . GLU A 1 86 ? 5.624 6.938 16.864 1.00 67.19 86 GLU A CA 1
ATOM 660 C C . GLU A 1 86 ? 5.675 5.525 16.262 1.00 67.19 86 GLU A C 1
ATOM 662 O O . GLU A 1 86 ? 6.588 4.749 16.542 1.00 67.19 86 GLU A O 1
ATOM 667 N N . CYS A 1 87 ? 4.735 5.230 15.367 1.00 67.62 87 CYS A N 1
ATOM 668 C CA . CYS A 1 87 ? 4.626 3.963 14.657 1.00 67.62 87 CYS A CA 1
ATOM 669 C C . CYS A 1 87 ? 5.838 3.726 13.734 1.00 67.62 87 CYS A C 1
ATOM 671 O O . CYS A 1 87 ? 6.490 2.689 13.826 1.00 67.62 87 CYS A O 1
ATOM 673 N N . LEU A 1 88 ? 6.203 4.730 12.928 1.00 62.12 88 LEU A N 1
ATOM 674 C CA . LEU A 1 88 ? 7.302 4.706 11.955 1.00 62.12 88 LEU A CA 1
ATOM 675 C C . LEU A 1 88 ? 8.692 4.757 12.596 1.00 62.12 88 LEU A C 1
ATOM 677 O O . LEU A 1 88 ? 9.651 4.279 11.995 1.00 62.12 88 LEU A O 1
ATOM 681 N N . SER A 1 89 ? 8.828 5.280 13.820 1.00 63.22 89 SER A N 1
ATOM 682 C CA . SER A 1 89 ? 10.115 5.293 14.536 1.00 63.22 89 SER A CA 1
ATOM 683 C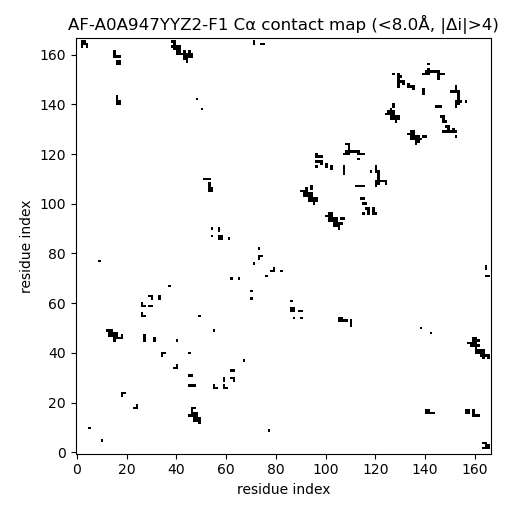 C . SER A 1 89 ? 10.680 3.887 14.775 1.00 63.22 89 SER A C 1
ATOM 685 O O . SER A 1 89 ? 11.893 3.713 14.873 1.00 63.22 89 SER A O 1
ATOM 687 N N . GLN A 1 90 ? 9.807 2.876 14.825 1.00 59.94 90 GLN A N 1
ATOM 688 C CA . GLN A 1 90 ? 10.171 1.463 14.953 1.00 59.94 90 GLN A CA 1
ATOM 689 C C . GLN A 1 90 ? 10.358 0.778 13.587 1.00 59.94 90 GLN A C 1
ATOM 691 O O . GLN A 1 90 ? 10.819 -0.360 13.540 1.00 59.94 90 GLN A O 1
ATOM 696 N N . CYS A 1 91 ? 10.024 1.473 12.494 1.00 63.78 91 CYS A N 1
ATOM 697 C CA . CYS A 1 91 ? 10.026 0.983 11.116 1.00 63.78 91 CYS A CA 1
ATOM 698 C C . CYS A 1 91 ? 11.258 1.406 10.307 1.00 63.78 91 CYS A C 1
ATOM 700 O O . CYS A 1 91 ? 11.292 1.143 9.109 1.00 63.78 91 CYS A O 1
ATOM 702 N N . MET A 1 92 ? 12.259 2.064 10.910 1.00 62.16 92 MET A N 1
ATOM 703 C CA . MET A 1 92 ? 13.549 2.302 10.248 1.00 62.16 92 MET A CA 1
ATOM 704 C C . MET A 1 92 ? 14.249 0.950 10.042 1.00 62.16 92 MET A C 1
ATOM 706 O O . MET A 1 92 ? 15.006 0.485 10.896 1.00 62.16 92 MET A O 1
ATOM 710 N N . GLY A 1 93 ? 13.905 0.286 8.940 1.00 61.09 93 GLY A N 1
ATOM 711 C CA . GLY A 1 93 ? 14.469 -0.984 8.516 1.00 61.09 93 GLY A CA 1
ATOM 712 C C . GLY A 1 93 ? 15.843 -0.796 7.886 1.00 61.09 93 GLY A C 1
ATOM 713 O O . GLY A 1 93 ? 16.171 0.271 7.372 1.00 61.09 93 GLY A O 1
ATOM 714 N N . LEU A 1 94 ? 16.647 -1.851 7.957 1.00 67.12 94 LEU A N 1
ATOM 715 C CA . LEU A 1 94 ? 17.861 -1.981 7.168 1.00 67.12 94 LEU A CA 1
ATOM 716 C C . LEU A 1 94 ? 17.459 -2.621 5.838 1.00 67.12 94 LEU A C 1
ATOM 718 O O . LEU A 1 94 ? 17.002 -3.766 5.840 1.00 67.12 94 LEU A O 1
ATOM 722 N N . TRP A 1 95 ? 17.578 -1.888 4.736 1.00 80.25 95 TRP A N 1
ATOM 723 C CA . TRP A 1 95 ? 17.324 -2.419 3.398 1.00 80.25 95 TRP A CA 1
ATOM 724 C C . TRP A 1 95 ? 18.642 -2.812 2.744 1.00 80.25 95 TRP A C 1
ATOM 726 O O . TRP A 1 95 ? 19.621 -2.081 2.867 1.00 80.25 95 TRP A O 1
ATOM 736 N N . SER A 1 96 ? 18.689 -3.962 2.077 1.00 86.56 96 SER A N 1
ATOM 737 C CA . SER A 1 96 ? 19.919 -4.475 1.470 1.00 86.56 96 SER A CA 1
ATOM 738 C C . SER A 1 96 ? 19.848 -4.381 -0.048 1.00 86.56 96 SER A C 1
ATOM 740 O O . SER A 1 96 ? 19.117 -5.139 -0.683 1.00 86.56 96 SER A O 1
ATOM 742 N N . CYS A 1 97 ? 20.661 -3.496 -0.618 1.00 90.25 97 CYS A N 1
ATOM 743 C CA . CYS A 1 97 ? 20.853 -3.377 -2.055 1.00 90.25 97 CYS A CA 1
ATOM 744 C C . CYS A 1 97 ? 21.570 -4.607 -2.629 1.00 90.25 97 CYS A C 1
ATOM 746 O O . CYS A 1 97 ? 22.311 -5.317 -1.939 1.00 90.25 97 CYS A O 1
ATOM 748 N N . SER A 1 98 ? 21.402 -4.846 -3.931 1.00 91.44 98 SER A N 1
ATOM 749 C CA . SER A 1 98 ? 22.012 -5.992 -4.626 1.00 91.44 98 SER A CA 1
ATOM 750 C C . SER A 1 98 ? 23.545 -5.942 -4.644 1.00 91.44 98 SER A C 1
ATOM 752 O O . SER A 1 98 ? 24.207 -6.983 -4.643 1.00 91.44 98 SER A O 1
ATOM 754 N N . ASN A 1 99 ? 24.129 -4.743 -4.614 1.00 90.25 99 ASN A N 1
ATOM 755 C CA . ASN A 1 99 ? 25.568 -4.510 -4.462 1.00 90.25 99 ASN A CA 1
ATOM 756 C C . ASN A 1 99 ? 26.100 -4.752 -3.028 1.00 90.25 99 ASN A C 1
ATOM 758 O O . ASN A 1 99 ? 27.313 -4.660 -2.816 1.00 90.25 99 ASN A O 1
ATOM 762 N N . GLY A 1 100 ? 25.229 -5.071 -2.061 1.00 89.38 100 GLY A N 1
ATOM 763 C CA . GLY A 1 100 ? 25.565 -5.275 -0.650 1.00 89.38 100 GLY A CA 1
ATOM 764 C C . GLY A 1 100 ? 25.605 -4.000 0.199 1.00 89.38 100 GLY A C 1
ATOM 765 O O . GLY A 1 100 ? 26.036 -4.063 1.350 1.00 89.38 100 GLY A O 1
ATOM 766 N N . GLU A 1 101 ? 25.201 -2.854 -0.350 1.00 91.56 101 GLU A N 1
ATOM 767 C CA . GLU A 1 101 ? 24.933 -1.635 0.415 1.00 91.56 101 GLU A CA 1
ATOM 768 C C . GLU A 1 101 ? 23.731 -1.840 1.341 1.00 91.56 101 GLU A C 1
ATOM 770 O O . GLU A 1 101 ? 22.774 -2.534 1.000 1.00 91.56 101 GLU A O 1
ATOM 775 N N . GLU A 1 102 ? 23.794 -1.236 2.525 1.00 90.56 102 GLU A N 1
ATOM 776 C CA . GLU A 1 102 ? 22.704 -1.262 3.489 1.00 90.56 102 GLU A CA 1
ATOM 777 C C . GLU A 1 102 ? 22.181 0.157 3.718 1.00 90.56 102 GLU A C 1
ATOM 779 O O . GLU A 1 102 ? 22.923 1.041 4.158 1.00 90.56 102 GLU A O 1
ATOM 784 N N . LEU A 1 103 ? 20.898 0.368 3.437 1.00 84.50 103 LEU A N 1
ATOM 785 C CA . LEU A 1 103 ? 20.216 1.643 3.603 1.00 84.50 103 LEU A CA 1
ATOM 786 C C . LEU A 1 103 ? 19.437 1.656 4.917 1.00 84.50 103 LEU A C 1
ATOM 788 O O . LEU A 1 103 ? 18.780 0.682 5.279 1.00 84.50 103 LEU A O 1
ATOM 792 N N . THR A 1 104 ? 19.477 2.785 5.622 1.00 80.25 104 THR A N 1
ATOM 793 C CA . THR A 1 104 ? 18.607 3.058 6.778 1.00 80.25 104 THR A CA 1
ATOM 794 C C . THR A 1 104 ? 17.574 4.106 6.397 1.00 80.25 104 THR A C 1
ATOM 796 O O . THR A 1 104 ? 17.537 5.203 6.966 1.00 80.25 104 THR A O 1
ATOM 799 N N . VAL A 1 105 ? 16.785 3.780 5.382 1.00 73.38 105 VAL A N 1
ATOM 800 C CA . VAL A 1 105 ? 15.668 4.591 4.904 1.00 73.38 105 VAL A CA 1
ATOM 801 C C . VAL A 1 105 ? 14.403 3.735 4.940 1.00 73.38 105 VAL A C 1
ATOM 803 O O . VAL A 1 105 ? 14.497 2.508 4.863 1.00 73.38 105 VAL A O 1
ATOM 806 N N . PRO A 1 106 ? 13.226 4.338 5.144 1.00 66.94 106 PRO A N 1
ATOM 807 C CA . PRO A 1 106 ? 11.971 3.614 5.000 1.00 66.94 106 PRO A CA 1
ATOM 808 C C . PRO A 1 106 ? 11.853 3.087 3.564 1.00 66.94 106 PRO A C 1
ATOM 810 O O . PRO A 1 106 ? 11.910 3.897 2.653 1.00 66.94 106 PRO A O 1
ATOM 813 N N . ASP A 1 107 ? 11.748 1.759 3.420 1.00 67.94 107 ASP A N 1
ATOM 814 C CA . ASP A 1 107 ? 11.409 0.972 2.213 1.00 67.94 107 ASP A CA 1
ATOM 815 C C . ASP A 1 107 ? 11.716 1.636 0.856 1.00 67.94 107 ASP A C 1
ATOM 817 O O . ASP A 1 107 ? 10.805 2.027 0.133 1.00 67.94 107 ASP A O 1
ATOM 821 N N . PRO A 1 108 ? 13.004 1.725 0.492 1.00 75.56 108 PRO A N 1
ATOM 822 C CA . PRO A 1 108 ? 13.442 2.356 -0.754 1.00 75.56 108 PRO A CA 1
ATOM 823 C C . PRO A 1 108 ? 12.992 1.599 -2.014 1.00 75.56 108 PRO A C 1
ATOM 825 O O . PRO A 1 108 ? 13.268 2.027 -3.120 1.00 75.56 108 PRO A O 1
ATOM 828 N N . ALA A 1 109 ? 12.344 0.437 -1.884 1.00 78.69 109 ALA A N 1
ATOM 829 C CA . ALA A 1 109 ? 11.985 -0.383 -3.028 1.00 78.69 109 ALA A CA 1
ATOM 830 C C . ALA A 1 109 ? 10.825 0.232 -3.825 1.00 78.69 109 ALA A C 1
ATOM 832 O O . ALA A 1 109 ? 9.700 0.320 -3.329 1.00 78.69 109 ALA A O 1
ATOM 833 N N . CYS A 1 110 ? 11.064 0.517 -5.105 1.00 78.44 110 CYS A N 1
ATOM 834 C CA . CYS A 1 110 ? 10.050 0.940 -6.070 1.00 78.44 110 CYS A CA 1
ATOM 835 C C . CYS A 1 110 ? 9.318 2.228 -5.689 1.00 78.44 110 CYS A C 1
ATOM 837 O O . CYS A 1 110 ? 8.129 2.388 -6.001 1.00 78.44 110 CYS A O 1
ATOM 839 N N . ASP A 1 111 ? 10.022 3.138 -5.024 1.00 72.12 111 ASP A N 1
ATOM 840 C CA . ASP A 1 111 ? 9.506 4.438 -4.611 1.00 72.12 111 ASP A CA 1
ATOM 841 C C . ASP A 1 111 ? 9.742 5.527 -5.683 1.00 72.12 111 ASP A C 1
ATOM 843 O O . ASP A 1 111 ? 9.243 6.655 -5.578 1.00 72.12 111 ASP A O 1
ATOM 847 N N . GLY A 1 112 ? 10.437 5.166 -6.768 1.00 78.38 112 GLY A N 1
ATOM 848 C CA . GLY A 1 112 ? 10.755 6.041 -7.892 1.00 78.38 112 GLY A CA 1
ATOM 849 C C . GLY A 1 112 ? 12.012 6.886 -7.679 1.00 78.38 112 GLY A C 1
ATOM 850 O O . GLY A 1 112 ? 12.346 7.706 -8.550 1.00 78.38 112 GLY A O 1
ATOM 851 N N . PHE A 1 113 ? 12.710 6.706 -6.558 1.00 83.31 113 PHE A N 1
ATOM 852 C CA . PHE A 1 113 ? 14.003 7.297 -6.263 1.00 83.31 113 PHE A C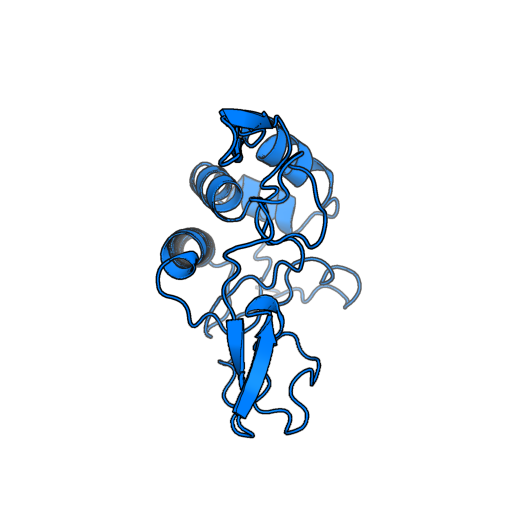A 1
ATOM 853 C C . PHE A 1 113 ? 15.088 6.228 -6.329 1.00 83.31 113 PHE A C 1
ATOM 855 O O . PHE A 1 113 ? 14.903 5.075 -5.995 1.00 83.31 113 PHE A O 1
ATOM 862 N N . GLN A 1 114 ? 16.261 6.625 -6.818 1.00 89.44 114 GLN A N 1
ATOM 863 C CA . GLN A 1 114 ? 17.417 5.743 -6.803 1.00 89.44 114 GLN A CA 1
ATOM 864 C C . GLN A 1 114 ? 18.170 5.958 -5.486 1.00 89.44 114 GLN A C 1
ATOM 866 O O . GLN A 1 114 ? 19.089 6.786 -5.432 1.00 89.44 114 GLN A O 1
ATOM 871 N N . ASP A 1 115 ? 17.769 5.248 -4.440 1.00 89.62 115 ASP A N 1
ATOM 872 C CA . ASP A 1 115 ? 18.412 5.275 -3.130 1.00 89.62 115 ASP A CA 1
ATOM 873 C C . ASP A 1 115 ? 19.640 4.364 -3.081 1.00 89.62 115 ASP A C 1
ATOM 875 O O . ASP A 1 115 ? 20.662 4.737 -2.493 1.00 89.62 115 ASP A O 1
ATOM 879 N N . CYS A 1 116 ? 19.602 3.208 -3.748 1.00 91.88 116 CYS A N 1
ATOM 880 C CA . CYS A 1 116 ? 20.794 2.377 -3.889 1.00 91.88 116 CYS A CA 1
ATOM 881 C C . CYS A 1 116 ? 21.772 2.956 -4.910 1.00 91.88 116 CYS A C 1
ATOM 883 O O . CYS A 1 116 ? 21.402 3.417 -5.997 1.00 91.88 116 CYS A O 1
ATOM 885 N N . MET A 1 117 ? 23.076 2.830 -4.638 1.00 92.38 117 MET A N 1
ATOM 886 C CA . MET A 1 117 ? 24.101 3.239 -5.607 1.00 92.38 117 MET A CA 1
ATOM 887 C C . MET A 1 117 ? 24.016 2.473 -6.936 1.00 92.38 117 MET A C 1
ATOM 889 O O . MET A 1 117 ? 24.452 2.989 -7.969 1.00 92.38 117 MET A O 1
ATOM 893 N N . ASP A 1 118 ? 23.511 1.238 -6.909 1.00 92.38 118 ASP A N 1
ATOM 894 C CA . ASP A 1 118 ? 23.309 0.393 -8.089 1.00 92.38 118 ASP A CA 1
ATOM 895 C C . ASP A 1 118 ? 21.887 0.465 -8.674 1.00 92.38 118 ASP A C 1
ATOM 897 O O . ASP A 1 118 ? 21.640 -0.165 -9.702 1.00 92.38 118 ASP A O 1
ATOM 901 N N . GLY A 1 119 ? 20.981 1.224 -8.046 1.00 90.56 119 GLY A N 1
ATOM 902 C CA . GLY A 1 119 ? 19.575 1.344 -8.437 1.00 90.56 119 GLY A CA 1
ATOM 903 C C . GLY A 1 119 ? 18.761 0.058 -8.292 1.00 90.56 119 GLY A C 1
ATOM 904 O O . GLY A 1 119 ? 17.731 -0.085 -8.946 1.00 90.56 119 GLY A O 1
ATOM 905 N N . SER A 1 120 ? 19.248 -0.920 -7.519 1.00 91.81 120 SER A N 1
ATOM 906 C CA . SER A 1 120 ? 18.583 -2.223 -7.372 1.00 91.81 120 SER A CA 1
ATOM 907 C C . SER A 1 120 ? 17.230 -2.171 -6.673 1.00 91.81 120 SER A C 1
ATOM 909 O O . SER A 1 120 ? 16.401 -3.050 -6.895 1.00 91.81 120 SER A O 1
ATOM 911 N N . ASP A 1 121 ? 17.006 -1.128 -5.897 1.00 86.75 121 ASP A N 1
ATOM 912 C CA . ASP A 1 121 ? 15.731 -0.713 -5.332 1.00 86.75 121 ASP A CA 1
ATOM 913 C C . ASP A 1 121 ? 14.650 -0.413 -6.385 1.00 86.75 121 ASP A C 1
ATOM 915 O O . ASP A 1 121 ? 13.478 -0.653 -6.124 1.00 86.75 121 ASP A O 1
ATOM 919 N N . GLU A 1 122 ? 15.029 -0.050 -7.616 1.00 89.81 122 GLU A N 1
ATOM 920 C CA . GLU A 1 122 ? 14.092 0.356 -8.680 1.00 89.81 122 GLU A CA 1
ATOM 921 C C . GLU A 1 122 ? 14.031 -0.612 -9.881 1.00 89.81 122 GLU A C 1
ATOM 923 O O . GLU A 1 122 ? 13.384 -0.337 -10.896 1.00 89.81 122 GLU A O 1
ATOM 928 N N . MET A 1 123 ? 14.731 -1.752 -9.827 1.00 85.56 123 MET A N 1
ATOM 929 C CA . MET A 1 123 ? 14.887 -2.633 -11.000 1.00 85.56 123 MET A CA 1
ATOM 930 C C . MET A 1 123 ? 13.834 -3.744 -11.134 1.00 85.56 123 MET A C 1
ATOM 932 O O . MET A 1 123 ? 13.563 -4.173 -12.258 1.00 85.56 123 MET A O 1
ATOM 936 N N . GLU A 1 124 ? 13.237 -4.224 -10.040 1.00 81.56 124 GLU A N 1
ATOM 937 C CA . GLU A 1 124 ? 12.296 -5.363 -10.047 1.00 81.56 124 GLU A CA 1
ATOM 938 C C . GLU A 1 124 ? 10.902 -4.981 -9.527 1.00 81.56 124 GLU A C 1
ATOM 940 O O . GLU A 1 124 ? 10.275 -5.700 -8.749 1.00 81.56 124 GLU A O 1
ATOM 945 N N . CYS A 1 125 ? 10.392 -3.841 -9.991 1.00 79.56 125 CYS A N 1
ATOM 946 C CA . CYS A 1 125 ? 9.106 -3.332 -9.540 1.00 79.56 125 CYS A CA 1
ATOM 947 C C . CYS A 1 125 ? 7.913 -4.061 -10.164 1.00 79.56 125 CYS A C 1
ATOM 949 O O . CYS A 1 125 ? 7.899 -4.332 -11.371 1.00 79.56 125 CYS A O 1
ATOM 951 N N . PRO A 1 126 ? 6.872 -4.366 -9.369 1.00 78.44 126 PRO A N 1
ATOM 952 C CA . PRO A 1 126 ? 5.672 -4.997 -9.885 1.00 78.44 126 PRO A CA 1
ATOM 953 C C . PRO A 1 126 ? 4.920 -4.050 -10.830 1.00 78.44 126 PRO A C 1
ATOM 955 O O . PRO A 1 126 ? 4.772 -2.855 -10.569 1.00 78.44 126 PRO A O 1
ATOM 958 N N . VAL A 1 127 ? 4.392 -4.608 -11.920 1.00 81.56 127 VAL A N 1
ATOM 959 C CA . VAL A 1 127 ? 3.658 -3.867 -12.957 1.00 81.56 127 VAL A CA 1
ATOM 960 C C . VAL A 1 127 ? 2.246 -4.411 -13.142 1.00 81.56 127 VAL A C 1
ATOM 962 O O . VAL A 1 127 ? 2.001 -5.611 -12.991 1.00 81.56 127 VAL A O 1
ATOM 965 N N . PHE A 1 128 ? 1.326 -3.528 -13.522 1.00 82.94 128 PHE A N 1
ATOM 966 C CA . PHE A 1 128 ? -0.002 -3.884 -14.004 1.00 82.94 128 PHE A CA 1
ATOM 967 C C . PHE A 1 128 ? -0.015 -3.873 -15.538 1.00 82.94 128 PHE A C 1
ATOM 969 O O . PHE A 1 128 ? 0.508 -2.956 -16.173 1.00 82.94 128 PHE A O 1
ATOM 976 N N . ASN A 1 129 ? -0.609 -4.905 -16.140 1.00 89.50 129 ASN A N 1
ATOM 977 C CA . ASN A 1 129 ? -0.766 -4.991 -17.590 1.00 89.50 129 ASN A CA 1
ATOM 978 C C . ASN A 1 129 ? -2.155 -4.479 -17.972 1.00 89.50 129 ASN A C 1
ATOM 980 O O . ASN A 1 129 ? -3.159 -5.114 -17.644 1.00 89.50 129 ASN A O 1
ATOM 984 N N . CYS A 1 130 ? -2.191 -3.365 -18.693 1.00 92.25 130 CYS A N 1
ATOM 985 C CA . CYS A 1 130 ? -3.407 -2.800 -19.252 1.00 92.25 130 CYS A CA 1
ATOM 986 C C . CYS A 1 130 ? -4.009 -3.746 -20.304 1.00 92.25 130 CYS A C 1
ATOM 988 O O . CYS A 1 130 ? -3.310 -4.553 -20.930 1.00 92.25 130 CYS A O 1
ATOM 990 N N . VAL A 1 131 ? -5.316 -3.637 -20.544 1.00 92.75 131 VAL A N 1
ATOM 991 C CA . VAL A 1 131 ? -6.018 -4.479 -21.530 1.00 92.75 131 VAL A CA 1
ATOM 992 C C . VAL A 1 131 ? -5.555 -4.180 -22.962 1.00 92.75 131 VAL A C 1
ATOM 994 O O . VAL A 1 131 ? -5.514 -5.089 -23.796 1.00 92.75 131 VAL A O 1
ATOM 997 N N . ASP A 1 132 ? -5.133 -2.948 -23.244 1.00 91.50 132 ASP A N 1
ATOM 998 C CA . ASP A 1 132 ? -4.507 -2.555 -24.512 1.00 91.50 132 ASP A CA 1
ATOM 999 C C . ASP A 1 132 ? -3.095 -3.141 -24.740 1.00 91.50 132 ASP A C 1
ATOM 1001 O O . ASP A 1 132 ? -2.551 -3.029 -25.843 1.00 91.50 132 ASP A O 1
ATOM 1005 N N . GLY A 1 133 ? -2.524 -3.809 -23.731 1.00 90.62 133 GLY A N 1
ATOM 1006 C CA . GLY A 1 133 ? -1.198 -4.426 -23.760 1.00 90.62 133 GLY A CA 1
ATOM 1007 C C . GLY A 1 133 ? -0.055 -3.509 -23.323 1.00 90.62 133 GLY A C 1
ATOM 1008 O O . GLY A 1 133 ? 1.101 -3.936 -23.365 1.00 90.62 133 GLY A O 1
ATOM 1009 N N . SER A 1 134 ? -0.348 -2.269 -22.922 1.00 93.00 134 SER A N 1
ATOM 1010 C CA . SER A 1 134 ? 0.618 -1.409 -22.238 1.00 93.00 134 SER A CA 1
ATOM 1011 C C . SER A 1 134 ? 0.799 -1.826 -20.774 1.00 93.00 134 SER A C 1
ATOM 1013 O O . SER A 1 134 ? 0.063 -2.660 -20.244 1.00 93.00 134 SER A O 1
ATOM 1015 N N . THR A 1 135 ? 1.824 -1.280 -20.122 1.00 90.75 135 THR A N 1
ATOM 1016 C CA . THR A 1 135 ? 2.140 -1.580 -18.724 1.00 90.75 135 THR A CA 1
ATOM 1017 C C . THR A 1 135 ? 2.303 -0.299 -17.939 1.00 90.75 135 THR A C 1
ATOM 1019 O O . THR A 1 135 ? 3.033 0.598 -18.370 1.00 90.75 135 THR A O 1
ATOM 1022 N N . VAL A 1 136 ? 1.681 -0.257 -16.772 1.00 85.62 136 VAL A N 1
ATOM 1023 C CA . VAL A 1 136 ? 1.809 0.826 -15.797 1.00 85.62 136 VAL A CA 1
ATOM 1024 C C . VAL A 1 136 ? 2.367 0.258 -14.490 1.00 85.62 136 VAL A C 1
ATOM 1026 O O . VAL A 1 136 ? 2.326 -0.964 -14.289 1.00 85.62 136 VAL A O 1
ATOM 1029 N N . PRO A 1 137 ? 2.931 1.095 -13.603 1.00 81.56 137 PRO A N 1
ATOM 1030 C CA . PRO A 1 137 ? 3.276 0.662 -12.254 1.00 81.56 137 PRO A CA 1
ATOM 1031 C C . PRO A 1 137 ? 2.078 -0.019 -11.592 1.00 81.56 137 PRO A C 1
ATOM 1033 O O . PRO A 1 137 ? 0.939 0.401 -11.787 1.00 81.56 137 PRO A O 1
ATOM 1036 N N . LEU A 1 138 ? 2.303 -1.069 -10.801 1.00 76.50 138 LEU A N 1
ATOM 1037 C CA . LEU A 1 138 ? 1.195 -1.723 -10.096 1.00 76.50 138 LEU A CA 1
ATOM 1038 C C . LEU A 1 138 ? 0.448 -0.745 -9.167 1.00 76.50 138 LEU A C 1
ATOM 1040 O O . LEU A 1 138 ? -0.746 -0.906 -8.935 1.00 76.50 138 LEU A O 1
ATOM 1044 N N . THR A 1 139 ? 1.142 0.277 -8.664 1.00 70.62 139 THR A N 1
ATOM 1045 C CA . THR A 1 139 ? 0.573 1.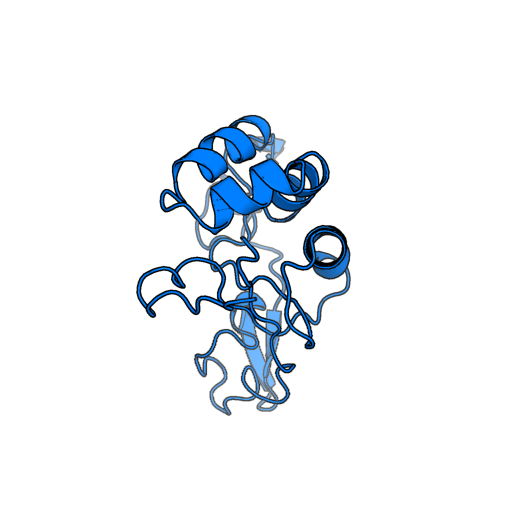354 -7.843 1.00 70.62 139 THR A CA 1
ATOM 1046 C C . THR A 1 139 ? -0.483 2.190 -8.569 1.00 70.62 139 THR A C 1
ATOM 1048 O O . THR A 1 139 ? -1.318 2.783 -7.898 1.00 70.62 139 THR A O 1
ATOM 1051 N N . SER A 1 140 ? -0.499 2.181 -9.904 1.00 79.06 140 SER A N 1
ATOM 1052 C CA . SER A 1 140 ? -1.518 2.843 -10.727 1.00 79.06 140 SER A CA 1
ATOM 1053 C C . SER A 1 140 ? -2.840 2.076 -10.815 1.00 79.06 140 SER A C 1
ATOM 1055 O O . SER A 1 140 ? -3.799 2.573 -11.382 1.00 79.06 140 SER A O 1
ATOM 1057 N N . GLN A 1 141 ? -2.926 0.845 -10.303 1.00 79.44 141 GLN A N 1
ATOM 1058 C CA . GLN A 1 141 ? -4.179 0.095 -10.354 1.00 79.44 141 GLN A CA 1
ATOM 1059 C C . GLN A 1 141 ? -5.182 0.629 -9.316 1.00 79.44 141 GLN A C 1
ATOM 1061 O O . GLN A 1 141 ? -4.930 0.573 -8.109 1.00 79.44 141 GLN A O 1
ATOM 1066 N N . CYS A 1 142 ? -6.367 1.043 -9.772 1.00 77.25 142 CYS A N 1
ATOM 1067 C CA . CYS A 1 142 ? -7.466 1.548 -8.947 1.00 77.25 142 CYS A CA 1
ATOM 1068 C C . CYS A 1 142 ? -7.121 2.794 -8.117 1.00 77.25 142 CYS A C 1
ATOM 1070 O O . CYS A 1 142 ? -7.721 3.010 -7.055 1.00 77.25 142 CYS A O 1
ATOM 1072 N N . ASP A 1 143 ? -6.160 3.605 -8.551 1.00 68.19 143 ASP A N 1
ATOM 1073 C CA . ASP A 1 143 ? -5.691 4.778 -7.809 1.00 68.19 143 ASP A CA 1
ATOM 1074 C C . ASP A 1 143 ? -6.621 6.004 -7.965 1.00 68.19 143 ASP A C 1
ATOM 1076 O O . ASP A 1 143 ? -6.434 7.039 -7.315 1.00 68.19 143 ASP A O 1
ATOM 1080 N N . GLY A 1 144 ? -7.681 5.873 -8.770 1.00 74.69 144 GLY A N 1
ATOM 1081 C CA . GLY A 1 144 ? -8.628 6.935 -9.097 1.00 74.69 144 GLY A CA 1
ATOM 1082 C C . GLY A 1 144 ? -8.210 7.775 -10.306 1.00 74.69 144 GLY A C 1
ATOM 1083 O O . GLY A 1 144 ? -8.903 8.751 -10.636 1.00 74.69 144 GLY A O 1
ATOM 1084 N N . LYS A 1 145 ? -7.104 7.426 -10.968 1.00 79.31 145 LYS A N 1
ATOM 1085 C CA . LYS A 1 145 ? -6.553 8.082 -12.150 1.00 79.31 145 LYS A CA 1
ATOM 1086 C C . LYS A 1 145 ? -6.385 7.048 -13.264 1.00 79.31 145 LYS A C 1
ATOM 1088 O O . LYS A 1 145 ? -5.860 5.972 -13.090 1.00 79.31 145 LYS A O 1
ATOM 1093 N N . SER A 1 146 ? -6.820 7.410 -14.467 1.00 87.19 146 SER A N 1
ATOM 1094 C CA . SER A 1 146 ? -6.580 6.582 -15.652 1.00 87.19 146 SER A CA 1
ATOM 1095 C C . SER A 1 146 ? -5.126 6.755 -16.099 1.00 87.19 146 SER A C 1
ATOM 1097 O O . SER A 1 146 ? -4.812 7.731 -16.789 1.00 87.19 146 SER A O 1
ATOM 1099 N N . ASP A 1 147 ? -4.258 5.830 -15.707 1.00 88.06 147 ASP A N 1
ATOM 1100 C CA . ASP A 1 147 ? -2.872 5.719 -16.163 1.00 88.06 147 ASP A CA 1
ATOM 1101 C C . ASP A 1 147 ? -2.744 4.789 -17.372 1.00 88.06 147 ASP A C 1
ATOM 1103 O O . ASP A 1 147 ? -1.954 5.067 -18.283 1.00 88.06 147 ASP A O 1
ATOM 1107 N N . CYS A 1 148 ? -3.564 3.738 -17.451 1.00 92.62 148 CYS A N 1
ATOM 1108 C CA . CYS A 1 148 ? -3.696 2.983 -18.690 1.00 92.62 148 CYS A CA 1
ATOM 1109 C C . CYS A 1 148 ? -4.355 3.859 -19.779 1.00 92.62 148 CYS A C 1
ATOM 1111 O O . CYS A 1 148 ? -5.349 4.544 -19.505 1.00 92.62 148 CYS A O 1
ATOM 1113 N N . PRO A 1 149 ? -3.891 3.812 -21.046 1.00 93.19 149 PRO A N 1
ATOM 1114 C CA . PRO A 1 149 ? -4.507 4.561 -22.149 1.00 93.19 149 PRO A CA 1
ATOM 1115 C C . PRO A 1 149 ? -5.975 4.193 -22.407 1.00 93.19 149 PRO A C 1
ATOM 1117 O O . PRO A 1 149 ? -6.742 5.006 -22.926 1.00 93.19 149 PRO A O 1
ATOM 1120 N N . ASP A 1 150 ? -6.358 2.964 -22.060 1.00 91.38 150 ASP A N 1
ATOM 1121 C CA . ASP A 1 150 ? -7.724 2.444 -22.130 1.00 91.38 150 ASP A CA 1
ATOM 1122 C C . ASP A 1 150 ? -8.490 2.536 -20.795 1.00 91.38 150 ASP A C 1
ATOM 1124 O O . ASP A 1 150 ? -9.658 2.139 -20.733 1.00 91.38 150 ASP A O 1
ATOM 1128 N N . GLY A 1 151 ? -7.848 3.051 -19.740 1.00 88.88 151 GLY A N 1
ATOM 1129 C CA . GLY A 1 151 ? -8.391 3.160 -18.385 1.00 88.88 151 GLY A CA 1
ATOM 1130 C C . GLY A 1 151 ? -8.736 1.820 -17.740 1.00 88.88 151 GLY A C 1
ATOM 1131 O O . GLY A 1 151 ? -9.686 1.746 -16.961 1.00 88.88 151 GLY A O 1
ATOM 1132 N N . SER A 1 152 ? -8.082 0.729 -18.147 1.00 91.88 152 SER A N 1
ATOM 1133 C CA . SER A 1 152 ? -8.346 -0.616 -17.613 1.00 91.88 152 SER A CA 1
ATOM 1134 C C . SER A 1 152 ? -7.828 -0.842 -16.192 1.00 91.88 152 SER A C 1
ATOM 1136 O O . SER A 1 152 ? -8.373 -1.691 -15.487 1.00 91.88 152 SER A O 1
ATOM 1138 N N . ASP A 1 153 ? -6.847 -0.058 -15.763 1.00 85.38 153 ASP A N 1
ATOM 1139 C CA . ASP A 1 153 ? -6.381 0.064 -14.380 1.00 85.38 153 ASP A CA 1
ATOM 1140 C C . ASP A 1 153 ? -7.479 0.520 -13.411 1.00 85.38 153 ASP A C 1
ATOM 1142 O O . ASP A 1 153 ? -7.508 0.069 -12.270 1.00 85.38 153 ASP A O 1
ATOM 1146 N N . GLU A 1 154 ? -8.440 1.312 -13.892 1.00 88.69 154 GLU A N 1
ATOM 1147 C CA . GLU A 1 154 ? -9.559 1.836 -13.097 1.00 88.69 154 GLU A CA 1
ATOM 1148 C C . GLU A 1 154 ? -10.862 1.025 -13.246 1.00 88.69 154 GLU A C 1
ATOM 1150 O O . GLU A 1 154 ? -11.943 1.441 -12.808 1.00 88.69 154 GLU A O 1
ATOM 1155 N N . GLN A 1 155 ? -10.806 -0.145 -13.889 1.00 85.38 155 GLN A N 1
ATOM 1156 C CA . GLN A 1 155 ? -11.971 -1.006 -14.106 1.00 85.38 155 GLN A CA 1
ATOM 1157 C C . GLN A 1 155 ? -12.041 -2.146 -13.084 1.00 85.38 155 GLN A C 1
ATOM 1159 O O . GLN A 1 155 ? -11.044 -2.757 -12.727 1.00 85.38 155 GLN A O 1
ATOM 1164 N N . ASN A 1 156 ? -13.263 -2.493 -12.661 1.00 77.50 156 ASN A N 1
ATOM 1165 C CA . ASN A 1 156 ? -13.542 -3.558 -11.683 1.00 77.50 156 ASN A CA 1
ATOM 1166 C C . ASN A 1 156 ? -12.885 -3.368 -10.304 1.00 77.50 156 ASN A C 1
ATOM 1168 O O . ASN A 1 156 ? -12.698 -4.337 -9.571 1.00 77.50 156 ASN A O 1
ATOM 1172 N N . CYS A 1 157 ? -12.611 -2.126 -9.912 1.00 73.38 157 CYS A N 1
ATOM 1173 C CA . CYS A 1 157 ? -12.163 -1.820 -8.561 1.00 73.38 157 CYS A CA 1
ATOM 1174 C C . CYS A 1 157 ? -13.247 -2.194 -7.522 1.00 73.38 157 CYS A C 1
ATOM 1176 O O . CYS A 1 157 ? -14.428 -1.881 -7.722 1.00 73.38 157 CYS A O 1
ATOM 1178 N N . PRO A 1 158 ? -12.889 -2.865 -6.413 1.00 65.56 158 PRO A N 1
ATOM 1179 C CA . PRO A 1 158 ? -13.830 -3.285 -5.381 1.00 65.56 158 PRO A CA 1
ATOM 1180 C C . PRO A 1 158 ? -14.488 -2.094 -4.672 1.00 65.56 158 PRO A C 1
ATOM 1182 O O . PRO A 1 158 ? -13.927 -0.999 -4.582 1.00 65.56 158 PRO A O 1
ATOM 1185 N N . ILE A 1 159 ? -15.701 -2.315 -4.146 1.00 61.53 159 ILE A N 1
ATOM 1186 C CA . ILE A 1 159 ? -16.428 -1.299 -3.375 1.00 61.53 159 ILE A CA 1
ATOM 1187 C C . ILE A 1 159 ? -15.736 -1.125 -2.030 1.00 61.53 159 ILE A C 1
ATOM 1189 O O . ILE A 1 159 ? -15.669 -2.041 -1.213 1.00 61.53 159 ILE A O 1
ATOM 1193 N N . GLN A 1 160 ? -15.298 0.096 -1.790 1.00 64.44 160 GLN A N 1
ATOM 1194 C CA . GLN A 1 160 ? -14.415 0.446 -0.699 1.00 64.44 160 GLN A CA 1
ATOM 1195 C C . GLN A 1 160 ? -15.180 0.606 0.621 1.00 64.44 160 GLN A C 1
ATOM 1197 O O . GLN A 1 160 ? -16.146 1.373 0.713 1.00 64.44 160 GLN A O 1
ATOM 1202 N N . ALA A 1 161 ? -14.755 -0.118 1.659 1.00 64.69 161 ALA A N 1
ATOM 1203 C CA . ALA A 1 161 ? -15.130 0.167 3.040 1.00 64.69 161 ALA A CA 1
ATOM 1204 C C . ALA A 1 161 ? -14.683 1.588 3.397 1.00 64.69 161 ALA A C 1
ATOM 1206 O O . ALA A 1 161 ? -13.762 2.099 2.789 1.00 64.69 161 ALA A O 1
ATOM 1207 N N . ASN A 1 162 ? -15.304 2.238 4.377 1.00 68.25 162 ASN A N 1
ATOM 1208 C CA . ASN A 1 162 ? -14.840 3.529 4.888 1.00 68.25 162 ASN A CA 1
ATOM 1209 C C . ASN A 1 162 ? -14.562 3.429 6.384 1.00 68.25 162 ASN A C 1
ATOM 1211 O O . ASN A 1 162 ? -15.265 2.710 7.106 1.00 68.25 162 ASN A O 1
ATOM 1215 N N . LEU A 1 163 ? -13.560 4.179 6.847 1.00 69.19 163 LEU A N 1
ATOM 1216 C CA . LEU A 1 163 ? -13.276 4.309 8.269 1.00 69.19 163 LEU A CA 1
ATOM 1217 C C . LEU A 1 163 ? -14.390 5.116 8.948 1.00 69.19 163 LEU A C 1
ATOM 1219 O O . LEU A 1 163 ? -14.766 6.196 8.488 1.00 69.19 163 LEU A O 1
ATOM 1223 N N . ILE A 1 164 ? -14.920 4.591 10.049 1.00 74.62 164 ILE A N 1
ATOM 1224 C CA . ILE A 1 164 ? -15.950 5.243 10.856 1.00 74.62 164 ILE A CA 1
ATOM 1225 C C . ILE A 1 164 ? -15.490 5.398 12.300 1.00 74.62 164 ILE A C 1
ATOM 1227 O O . ILE A 1 164 ? -14.956 4.483 12.921 1.00 74.62 164 ILE A O 1
ATOM 1231 N N . CYS A 1 165 ? -15.757 6.576 12.851 1.00 68.62 165 CYS A N 1
ATOM 1232 C CA . CYS A 1 165 ? -15.496 6.892 14.244 1.00 68.62 165 CYS A CA 1
ATOM 1233 C C . CYS A 1 165 ? -16.742 6.599 15.076 1.00 68.62 165 CYS A C 1
ATOM 1235 O O . CYS A 1 165 ? -17.751 7.304 14.967 1.00 68.62 165 CYS A O 1
ATOM 1237 N N . ILE A 1 166 ? -16.678 5.557 15.903 1.00 63.34 166 ILE A N 1
ATOM 1238 C CA . ILE A 1 166 ? -17.716 5.259 16.890 1.00 63.34 166 ILE A CA 1
ATOM 1239 C C . ILE A 1 166 ? -17.242 5.818 18.232 1.00 63.34 166 ILE A C 1
ATOM 1241 O O . ILE A 1 166 ? -16.327 5.277 18.842 1.00 63.34 166 ILE A O 1
ATOM 1245 N N . THR A 1 167 ? -17.845 6.926 18.663 1.00 56.66 167 THR A N 1
ATOM 1246 C CA . THR A 1 167 ? -17.685 7.480 20.019 1.00 56.66 167 THR A CA 1
ATOM 1247 C C . THR A 1 167 ? -18.731 6.928 20.969 1.00 56.66 167 THR A C 1
ATOM 1249 O O . THR A 1 167 ? -19.916 6.919 20.548 1.00 56.66 167 THR A O 1
#

Sequence (167 aa):
MMIRFLSALVISIIFISGCETAEKQSSCRKIESKLRVCNMLTPGDFCLNLNDDVTLDCTAECIDKLSCGELTQYSCTTDLDDWKKECLSQCMGLWSCSNGEELTVPDPACDGFQDCMDGSDEMECPVFNCVDGSTVPLTSQCDGKSDCPDGSDEQNCPIQANLICIT

pLDDT: mean 70.83, std 16.44, range [33.0, 93.19]

Nearest PDB structures (foldseek):
  2kri-assembly1_B  TM=9.000E-01  e=3.352E-01  Homo sapiens

Foldseek 3Di:
DDFDDDPPPLQPFFDFWFDDDPPLCVLQVLLVVLCVVLVFKDPWDAHGLGLCPQCSNLLSVLSNPDDSVVVLCCSPVDDVPPVCCVSCVVQQDFDAAPVRDTDRDGQLACNPDQPDPVSSSNDDFDWDQAPVRDIDGLSLQRSVDQPDPVSRSVPPMIGHMDGTRDD

Mean predicted aligned error: 12.63 Å